Protein AF-A0A6I1NRX0-F1 (afdb_monomer_lite)

Structure (mmCIF, N/CA/C/O backbone):
data_AF-A0A6I1NRX0-F1
#
_entry.id   AF-A0A6I1NRX0-F1
#
loop_
_atom_site.group_PDB
_atom_site.id
_atom_site.type_symbol
_atom_site.label_atom_id
_atom_site.label_alt_id
_atom_site.label_comp_id
_atom_site.label_asym_id
_atom_site.label_entity_id
_atom_site.label_seq_id
_atom_site.pdbx_PDB_ins_code
_atom_site.Cartn_x
_atom_site.Cartn_y
_atom_site.Cartn_z
_atom_site.occupancy
_atom_site.B_iso_or_equiv
_atom_site.auth_seq_id
_atom_site.auth_comp_id
_atom_site.auth_asym_id
_atom_site.auth_atom_id
_atom_site.pdbx_PDB_model_num
ATOM 1 N N . ASP A 1 1 ? 5.855 -23.851 -12.999 1.00 68.19 1 ASP A N 1
ATOM 2 C CA . ASP A 1 1 ? 6.851 -24.077 -11.924 1.00 68.19 1 ASP A CA 1
ATOM 3 C C . ASP A 1 1 ? 7.527 -22.812 -11.389 1.00 68.19 1 ASP A C 1
ATOM 5 O O . ASP A 1 1 ? 8.288 -22.912 -10.435 1.00 68.19 1 ASP A O 1
ATOM 9 N N . GLN A 1 2 ? 7.255 -21.615 -11.928 1.00 79.25 2 GLN A N 1
ATOM 10 C CA . GLN A 1 2 ? 7.824 -20.371 -11.397 1.00 79.25 2 GLN A CA 1
ATOM 11 C C . GLN A 1 2 ? 6.853 -19.733 -10.393 1.00 79.25 2 GLN A C 1
ATOM 13 O O . GLN A 1 2 ? 5.797 -19.249 -10.784 1.00 79.25 2 GLN A O 1
ATOM 18 N N . LEU A 1 3 ? 7.201 -19.799 -9.103 1.00 90.38 3 LEU A N 1
ATOM 19 C CA . LEU A 1 3 ? 6.383 -19.316 -7.976 1.00 90.38 3 LEU A CA 1
ATOM 20 C C . LEU A 1 3 ? 6.727 -17.885 -7.534 1.00 90.38 3 LEU A C 1
ATOM 22 O O . LEU A 1 3 ? 5.995 -17.295 -6.749 1.00 90.38 3 LEU A O 1
ATOM 26 N N . THR A 1 4 ? 7.859 -17.345 -7.988 1.00 94.19 4 THR A N 1
ATOM 27 C CA . THR A 1 4 ? 8.360 -16.031 -7.571 1.00 94.19 4 THR A CA 1
ATOM 28 C C . THR A 1 4 ? 8.270 -15.028 -8.708 1.00 94.19 4 THR A C 1
ATOM 30 O O . THR A 1 4 ? 8.761 -15.308 -9.807 1.00 94.19 4 THR A O 1
ATOM 33 N N . LEU A 1 5 ? 7.759 -13.838 -8.405 1.00 94.62 5 LEU A N 1
ATOM 34 C CA . LEU A 1 5 ? 7.798 -12.674 -9.279 1.00 94.62 5 LEU A CA 1
ATOM 35 C C . LEU A 1 5 ? 8.714 -11.610 -8.662 1.00 94.62 5 LEU A C 1
ATOM 37 O O . LEU A 1 5 ? 8.654 -11.341 -7.464 1.00 94.62 5 LEU A O 1
ATOM 41 N N . ALA A 1 6 ? 9.605 -11.031 -9.468 1.00 95.88 6 ALA A N 1
ATOM 42 C CA . ALA A 1 6 ? 10.466 -9.952 -9.001 1.00 95.88 6 ALA A CA 1
ATOM 43 C C . ALA A 1 6 ? 9.651 -8.662 -8.857 1.00 95.88 6 ALA A C 1
ATOM 45 O O . ALA A 1 6 ? 8.962 -8.268 -9.795 1.00 95.88 6 ALA A O 1
ATOM 46 N N . ASN A 1 7 ? 9.775 -7.983 -7.715 1.00 97.31 7 ASN A N 1
ATOM 47 C CA . ASN A 1 7 ? 9.148 -6.681 -7.512 1.00 97.31 7 ASN A CA 1
ATOM 48 C C . ASN A 1 7 ? 9.923 -5.599 -8.298 1.00 97.31 7 ASN A C 1
ATOM 50 O O . ASN A 1 7 ? 11.066 -5.304 -7.931 1.00 97.31 7 ASN A O 1
ATOM 54 N N . PRO A 1 8 ? 9.334 -4.971 -9.337 1.00 97.00 8 PRO A N 1
ATOM 55 C CA . PRO A 1 8 ? 10.010 -3.937 -10.124 1.00 97.00 8 PRO A CA 1
ATOM 56 C C . PRO A 1 8 ? 10.244 -2.635 -9.342 1.00 97.00 8 PRO A C 1
ATOM 58 O O . PRO A 1 8 ? 10.998 -1.774 -9.796 1.00 97.00 8 PRO A O 1
ATOM 61 N N . PHE A 1 9 ? 9.607 -2.472 -8.181 1.00 98.19 9 PHE A N 1
ATOM 62 C CA . PHE A 1 9 ? 9.674 -1.257 -7.372 1.00 98.19 9 PHE A CA 1
ATOM 63 C C . PHE A 1 9 ? 10.686 -1.339 -6.228 1.00 98.19 9 PHE A C 1
ATOM 65 O O . PHE A 1 9 ? 11.036 -0.296 -5.666 1.00 98.19 9 PHE A O 1
ATOM 72 N N . ALA A 1 10 ? 11.175 -2.543 -5.909 1.00 97.62 10 ALA A N 1
ATOM 73 C CA . ALA A 1 10 ? 12.026 -2.792 -4.753 1.00 97.62 10 ALA A CA 1
ATOM 74 C C . ALA A 1 10 ? 13.224 -1.827 -4.695 1.00 97.62 10 ALA A C 1
ATOM 76 O O . ALA A 1 10 ? 14.001 -1.689 -5.645 1.00 97.62 10 ALA A O 1
ATOM 77 N N . GLY A 1 11 ? 13.385 -1.159 -3.552 1.00 97.44 11 GLY A N 1
ATOM 78 C CA . GLY A 1 11 ? 14.426 -0.158 -3.319 1.00 97.44 11 GLY A CA 1
ATOM 79 C C . GLY A 1 11 ? 13.873 1.266 -3.263 1.00 97.44 11 GLY A C 1
ATOM 80 O O . GLY A 1 11 ? 12.829 1.520 -2.671 1.00 97.44 11 GLY A O 1
ATOM 81 N N . LYS A 1 12 ? 14.601 2.233 -3.836 1.00 97.75 12 LYS A N 1
ATOM 82 C CA . LYS A 1 12 ? 14.295 3.668 -3.660 1.00 97.75 12 LYS A CA 1
ATOM 83 C C . LYS A 1 12 ? 12.909 4.072 -4.171 1.00 97.75 12 LYS A C 1
ATOM 85 O O . LYS A 1 12 ? 12.308 4.977 -3.602 1.00 97.75 12 LYS A O 1
ATOM 90 N N . ALA A 1 13 ? 12.429 3.432 -5.238 1.00 96.62 13 ALA A N 1
ATOM 91 C CA . ALA A 1 13 ? 11.125 3.741 -5.812 1.00 96.62 13 ALA A CA 1
ATOM 92 C C . ALA A 1 13 ? 9.993 3.348 -4.851 1.00 96.62 13 ALA A C 1
ATOM 94 O O . ALA A 1 13 ? 9.170 4.193 -4.512 1.00 96.62 13 ALA A O 1
ATOM 95 N N . GLU A 1 14 ? 9.996 2.108 -4.355 1.00 98.44 14 GLU A N 1
ATOM 96 C CA . GLU A 1 14 ? 9.042 1.639 -3.346 1.00 98.44 14 GLU A CA 1
ATOM 97 C C . GLU A 1 14 ? 9.096 2.486 -2.072 1.00 98.44 14 GLU A C 1
ATOM 99 O O . GLU A 1 14 ? 8.055 2.968 -1.633 1.00 98.44 14 GLU A O 1
ATOM 104 N N . ILE A 1 15 ? 10.293 2.746 -1.528 1.00 98.44 15 ILE A N 1
ATOM 105 C CA . ILE A 1 15 ? 10.457 3.566 -0.314 1.00 98.44 15 ILE A CA 1
ATOM 106 C C . ILE A 1 15 ? 9.790 4.934 -0.493 1.00 98.44 15 ILE A C 1
ATOM 108 O O . ILE A 1 15 ? 8.993 5.340 0.348 1.00 98.44 15 ILE A O 1
ATOM 112 N N . SER A 1 16 ? 10.040 5.610 -1.619 1.00 97.94 16 SER A N 1
ATOM 113 C CA . SER A 1 16 ? 9.442 6.919 -1.891 1.00 97.94 16 SER A CA 1
ATOM 114 C C . SER A 1 16 ? 7.914 6.865 -1.997 1.00 97.94 16 SER A C 1
ATOM 116 O O . SER A 1 16 ? 7.250 7.791 -1.531 1.00 97.94 16 SER A O 1
ATOM 118 N N . MET A 1 17 ? 7.343 5.811 -2.593 1.00 98.06 17 MET A N 1
ATOM 119 C CA . MET A 1 17 ? 5.885 5.638 -2.666 1.00 98.06 17 MET A CA 1
ATOM 120 C C . MET A 1 17 ? 5.281 5.397 -1.278 1.00 98.06 17 MET A C 1
ATOM 122 O O . MET A 1 17 ? 4.265 6.001 -0.931 1.00 98.06 17 MET A O 1
ATOM 126 N N . VAL A 1 18 ? 5.929 4.553 -0.471 1.00 98.50 18 VAL A N 1
ATOM 127 C CA . VAL A 1 18 ? 5.498 4.218 0.890 1.00 98.50 18 VAL A CA 1
ATOM 128 C C . VAL A 1 18 ? 5.534 5.443 1.803 1.00 98.50 18 VAL A C 1
ATOM 130 O O . VAL A 1 18 ? 4.555 5.729 2.496 1.00 98.50 18 VAL A O 1
ATOM 133 N N . GLU A 1 19 ? 6.631 6.198 1.789 1.00 98.50 19 GLU A N 1
ATOM 134 C CA . GLU A 1 19 ? 6.787 7.418 2.587 1.00 98.50 19 GLU A CA 1
ATOM 135 C C . GLU A 1 19 ? 5.764 8.488 2.197 1.00 98.50 19 GLU A C 1
ATOM 137 O O . GLU A 1 19 ? 5.138 9.084 3.077 1.00 98.50 19 GLU A O 1
ATOM 142 N N . HIS A 1 20 ? 5.541 8.690 0.894 1.00 97.88 20 HIS A N 1
ATOM 143 C CA . HIS A 1 20 ? 4.549 9.642 0.394 1.00 97.88 20 HIS A CA 1
ATOM 144 C C . HIS A 1 20 ? 3.132 9.282 0.853 1.00 97.88 20 HIS A C 1
ATOM 146 O O . HIS A 1 20 ? 2.422 10.123 1.401 1.00 97.88 20 HIS A O 1
ATOM 152 N N . MET A 1 21 ? 2.725 8.020 0.690 1.00 98.31 21 MET A N 1
ATOM 153 C CA . MET A 1 21 ? 1.395 7.563 1.104 1.00 98.31 21 MET A CA 1
ATOM 154 C C . MET A 1 21 ? 1.173 7.705 2.610 1.00 98.31 21 MET A C 1
ATOM 156 O O . MET A 1 21 ? 0.125 8.194 3.032 1.00 98.31 21 MET A O 1
ATOM 160 N N . ASN A 1 22 ? 2.157 7.317 3.423 1.00 98.38 22 ASN A N 1
ATOM 161 C CA . ASN A 1 22 ? 2.043 7.416 4.876 1.00 98.38 22 ASN A CA 1
ATOM 162 C C . ASN A 1 22 ? 2.042 8.868 5.380 1.00 98.38 22 ASN A C 1
ATOM 164 O O . ASN A 1 22 ? 1.405 9.145 6.395 1.00 98.38 22 ASN A O 1
ATOM 168 N N . SER A 1 23 ? 2.731 9.782 4.690 1.00 98.19 23 SER A N 1
ATOM 169 C CA . SER A 1 23 ? 2.820 11.192 5.099 1.00 98.19 23 SER A CA 1
ATOM 170 C C . SER A 1 23 ? 1.599 12.003 4.671 1.00 98.19 23 SER A C 1
ATOM 172 O O . SER A 1 23 ? 1.044 12.753 5.473 1.00 98.19 23 SER A O 1
ATOM 174 N N . ASP A 1 24 ? 1.150 11.820 3.428 1.00 98.06 24 ASP A N 1
ATOM 175 C CA . ASP A 1 24 ? 0.188 12.732 2.799 1.00 98.06 24 ASP A CA 1
ATOM 176 C C . ASP A 1 24 ? -1.224 12.131 2.688 1.00 98.06 24 ASP A C 1
ATOM 178 O O . ASP A 1 24 ? -2.212 12.865 2.617 1.00 98.06 24 ASP A O 1
ATOM 182 N N . HIS A 1 25 ? -1.350 10.797 2.717 1.00 98.00 25 HIS A N 1
ATOM 183 C CA . HIS A 1 25 ? -2.577 10.082 2.331 1.00 98.00 25 HIS A CA 1
ATOM 184 C C . HIS A 1 25 ? -3.114 9.128 3.405 1.00 98.00 25 HIS A C 1
ATOM 186 O O . HIS A 1 25 ? -3.778 8.138 3.095 1.00 98.00 25 HIS A O 1
ATOM 192 N N . ALA A 1 26 ? -2.919 9.447 4.688 1.00 97.12 26 ALA A N 1
ATOM 193 C CA . A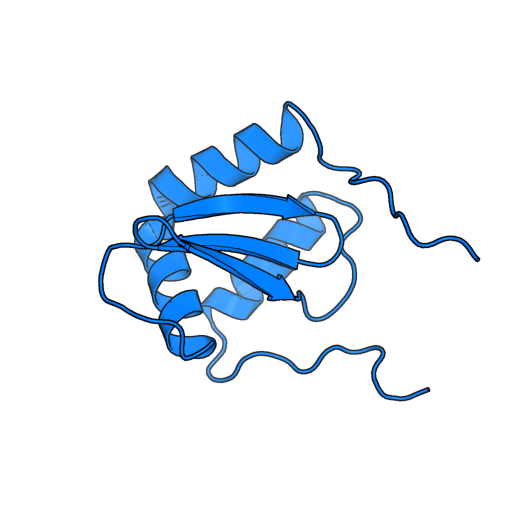LA A 1 26 ? -3.427 8.636 5.805 1.00 97.12 26 ALA A CA 1
ATOM 194 C C . ALA A 1 26 ? -4.947 8.363 5.730 1.00 97.12 26 ALA A C 1
AT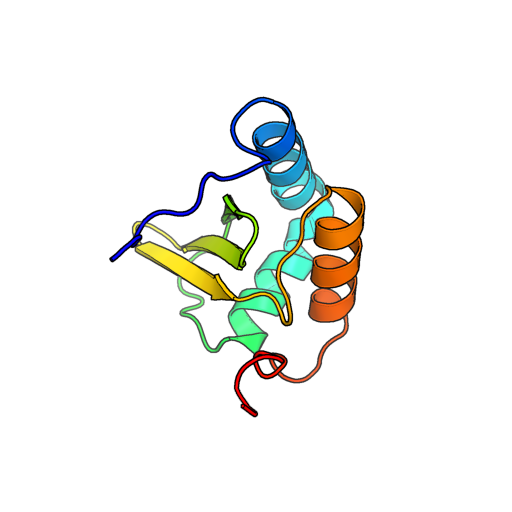OM 196 O O . ALA A 1 26 ? -5.409 7.289 6.110 1.00 97.12 26 ALA A O 1
ATOM 197 N N . LYS A 1 27 ? -5.733 9.309 5.191 1.00 98.06 27 LYS A N 1
ATOM 198 C CA . LYS A 1 27 ? -7.179 9.124 4.969 1.00 98.06 27 LYS A CA 1
ATOM 199 C C . LYS A 1 27 ? -7.483 8.058 3.916 1.00 98.06 27 LYS A C 1
ATOM 201 O O . LYS A 1 27 ? -8.409 7.282 4.112 1.00 98.06 27 LYS A O 1
ATOM 206 N N . ALA A 1 28 ? -6.707 8.008 2.834 1.00 98.44 28 ALA A N 1
ATOM 207 C CA . ALA A 1 28 ? -6.861 6.981 1.809 1.00 98.44 28 ALA A CA 1
ATOM 208 C C . ALA A 1 28 ? -6.502 5.600 2.375 1.00 98.44 28 ALA A C 1
ATOM 210 O O . ALA A 1 28 ? -7.251 4.650 2.196 1.00 98.44 28 ALA A O 1
ATOM 211 N N . ILE A 1 29 ? -5.421 5.509 3.160 1.00 98.50 29 ILE A N 1
ATOM 212 C CA . ILE A 1 29 ? -5.038 4.263 3.840 1.00 98.50 29 ILE A CA 1
ATOM 213 C C . ILE A 1 29 ? -6.1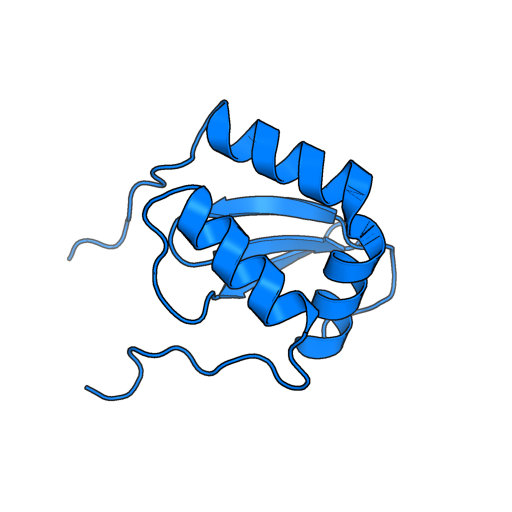49 3.780 4.783 1.00 98.50 29 ILE A C 1
ATOM 215 O O . ILE A 1 29 ? -6.504 2.604 4.755 1.00 98.50 29 ILE A O 1
ATOM 219 N N . ALA A 1 30 ? -6.732 4.676 5.586 1.00 98.19 30 ALA A N 1
ATOM 220 C CA . ALA A 1 30 ? -7.870 4.334 6.436 1.00 98.19 30 ALA A CA 1
ATOM 221 C C . ALA A 1 30 ? -9.063 3.835 5.606 1.00 98.19 30 ALA A C 1
ATOM 223 O O . ALA A 1 30 ? -9.646 2.812 5.958 1.00 98.19 30 ALA A O 1
ATOM 224 N N . HIS A 1 31 ? -9.367 4.498 4.483 1.00 98.38 31 HIS A N 1
ATOM 225 C CA . HIS A 1 31 ? -10.411 4.072 3.545 1.00 98.38 31 HIS A CA 1
ATOM 226 C C . HIS A 1 31 ? -10.171 2.652 3.020 1.00 98.38 31 HIS A C 1
ATOM 228 O O . HIS A 1 31 ? -11.085 1.835 3.040 1.00 98.38 31 HIS A O 1
ATOM 234 N N . TYR A 1 32 ? -8.935 2.299 2.650 1.00 98.38 32 TYR A N 1
ATOM 235 C CA . TYR A 1 32 ? -8.600 0.944 2.190 1.00 98.38 32 TYR A CA 1
ATOM 236 C C . TYR A 1 32 ? -8.880 -0.121 3.252 1.00 98.38 32 TYR A C 1
ATOM 238 O O . TYR A 1 32 ? -9.371 -1.199 2.920 1.00 98.38 32 TYR A O 1
ATOM 246 N N . VAL A 1 33 ? -8.605 0.174 4.528 1.00 98.31 33 VAL A N 1
ATOM 247 C CA . VAL A 1 33 ? -8.924 -0.721 5.654 1.00 98.31 33 VAL A CA 1
ATOM 248 C C . VAL A 1 33 ? -10.433 -0.926 5.769 1.00 98.31 33 VAL A C 1
ATOM 250 O O . VAL A 1 33 ? -10.880 -2.051 5.985 1.00 98.31 33 VAL A O 1
ATOM 253 N N . GLU A 1 34 ? -11.235 0.132 5.602 1.00 97.94 34 GLU A N 1
ATOM 254 C CA . GLU A 1 34 ? -12.698 0.012 5.624 1.00 97.94 34 GLU A CA 1
ATOM 255 C C . GLU A 1 34 ? -13.210 -0.816 4.445 1.00 97.94 34 GLU A C 1
ATOM 257 O O . GLU A 1 34 ? -13.985 -1.751 4.642 1.00 97.94 34 GLU A O 1
ATOM 262 N N . LEU A 1 35 ? -12.723 -0.502 3.245 1.00 97.31 35 LEU A N 1
ATOM 263 C CA . LEU A 1 35 ? -13.117 -1.113 1.980 1.00 97.31 35 LEU A CA 1
ATOM 264 C C . LEU A 1 35 ? -12.826 -2.620 1.933 1.00 97.31 35 LEU A C 1
ATOM 266 O O . LEU A 1 35 ? -13.585 -3.386 1.345 1.00 97.31 35 LEU A O 1
ATOM 270 N N . SER A 1 36 ? -11.727 -3.041 2.562 1.00 96.56 36 SER A N 1
ATOM 271 C CA . SER A 1 36 ? -11.280 -4.439 2.628 1.00 96.56 36 SER A CA 1
ATOM 272 C C . SER A 1 36 ? -11.803 -5.202 3.851 1.00 96.56 36 SER A C 1
ATOM 274 O O . SER A 1 36 ? -11.520 -6.390 4.000 1.00 96.56 36 SER A O 1
ATOM 276 N N . GLY A 1 37 ? -12.568 -4.549 4.735 1.00 97.12 37 GLY A N 1
ATOM 277 C CA . GLY A 1 37 ? -13.093 -5.171 5.955 1.00 97.12 37 GLY A CA 1
ATOM 278 C C . GLY A 1 37 ? -12.012 -5.560 6.970 1.00 97.12 37 GLY A C 1
ATOM 279 O O . GLY A 1 37 ? -12.228 -6.458 7.786 1.00 97.12 37 GLY A O 1
ATOM 280 N N . LEU A 1 38 ? -10.844 -4.914 6.919 1.00 97.56 38 LEU A N 1
ATOM 281 C CA . LEU A 1 38 ? -9.728 -5.193 7.818 1.00 97.56 38 LEU A CA 1
ATOM 282 C C . LEU A 1 38 ? -9.957 -4.616 9.230 1.00 97.56 38 LEU A C 1
ATOM 284 O O . LEU A 1 38 ? -10.747 -3.682 9.413 1.00 97.56 38 LEU A O 1
ATOM 288 N N . PRO A 1 39 ? -9.260 -5.145 10.259 1.00 97.25 39 PRO A N 1
ATOM 289 C CA . PRO A 1 39 ? -9.374 -4.634 11.621 1.00 97.25 39 PRO A CA 1
ATOM 290 C C . PRO A 1 39 ? -8.968 -3.161 11.720 1.00 97.25 39 PRO A C 1
ATOM 292 O O . PRO A 1 39 ? -7.925 -2.760 11.220 1.00 97.25 39 PRO A O 1
ATOM 295 N N . LYS A 1 40 ? -9.754 -2.365 12.448 1.00 96.38 40 LYS A N 1
ATOM 296 C CA . LYS A 1 40 ? -9.487 -0.935 12.702 1.00 96.38 40 LYS A CA 1
ATOM 297 C C . LYS A 1 40 ? -8.974 -0.686 14.123 1.00 96.38 40 LYS A C 1
ATOM 299 O O . LYS A 1 40 ? -9.307 0.317 14.744 1.00 96.38 40 LYS A O 1
ATOM 304 N N . THR A 1 41 ? -8.231 -1.646 14.675 1.00 94.44 41 THR A N 1
ATOM 305 C CA . THR A 1 41 ? -7.746 -1.592 16.064 1.00 94.44 41 THR A CA 1
ATOM 306 C C . THR A 1 41 ? -6.657 -0.543 16.268 1.00 94.44 41 THR A C 1
ATOM 308 O O . THR A 1 41 ? -6.526 -0.026 17.368 1.00 94.44 41 THR A O 1
ATOM 311 N N . GLU A 1 42 ? -5.891 -0.235 15.220 1.00 96.75 42 GLU A N 1
ATOM 312 C CA . GLU A 1 42 ? -4.804 0.750 15.201 1.00 96.75 42 GLU A CA 1
ATOM 313 C C . GLU A 1 42 ? -4.794 1.479 13.844 1.00 96.75 42 GLU A C 1
ATOM 315 O O . GLU A 1 42 ? -5.302 0.928 12.861 1.00 96.75 42 GLU A O 1
ATOM 320 N N . PRO A 1 43 ? -4.197 2.681 13.734 1.00 97.25 43 PRO A N 1
ATOM 321 C CA . PRO A 1 43 ? -3.979 3.324 12.443 1.00 97.25 43 PRO A CA 1
ATOM 322 C C . PRO A 1 43 ? -3.109 2.453 11.531 1.00 97.25 43 PRO A C 1
ATOM 324 O O . PRO A 1 43 ? -2.007 2.042 11.908 1.00 97.25 43 PRO A O 1
ATOM 327 N N . ALA A 1 44 ? -3.599 2.182 10.322 1.00 98.31 44 ALA A N 1
ATOM 328 C CA . ALA A 1 44 ? -2.847 1.421 9.340 1.00 98.31 44 ALA A CA 1
ATOM 329 C C . ALA A 1 44 ? -1.730 2.263 8.712 1.00 98.31 44 ALA A C 1
ATOM 331 O O . ALA A 1 44 ? -1.865 3.472 8.525 1.00 98.31 44 ALA A O 1
ATOM 332 N N . GLN A 1 45 ? -0.637 1.597 8.354 1.00 98.56 45 GLN A N 1
ATOM 333 C CA . GLN A 1 45 ? 0.453 2.175 7.577 1.00 98.56 45 GLN A CA 1
ATOM 334 C C . GLN A 1 45 ? 0.742 1.299 6.373 1.00 98.56 45 GLN A C 1
ATOM 336 O O . GLN A 1 45 ? 0.750 0.073 6.478 1.00 98.56 45 GLN A O 1
ATOM 341 N N . LEU A 1 46 ? 1.032 1.923 5.243 1.00 98.56 46 LEU A N 1
ATOM 342 C CA . LEU A 1 46 ? 1.572 1.212 4.100 1.00 98.56 46 LEU A CA 1
ATOM 343 C C . LEU A 1 46 ? 2.989 0.730 4.450 1.00 98.56 46 LEU A C 1
ATOM 345 O O . LEU A 1 46 ? 3.816 1.515 4.912 1.00 98.56 46 LEU A O 1
ATOM 349 N N . ALA A 1 47 ? 3.251 -0.559 4.273 1.00 98.50 47 ALA A N 1
ATOM 350 C CA . ALA A 1 47 ? 4.522 -1.200 4.605 1.00 98.50 47 ALA A CA 1
ATOM 351 C C . ALA A 1 47 ? 5.358 -1.541 3.364 1.00 98.50 47 ALA A C 1
ATOM 353 O O . ALA A 1 47 ? 6.579 -1.620 3.463 1.00 98.50 47 ALA A O 1
ATOM 354 N N . GLY A 1 48 ? 4.712 -1.733 2.214 1.00 98.50 48 GLY A N 1
ATOM 355 C CA . GLY A 1 48 ? 5.369 -2.079 0.957 1.00 98.50 48 GLY A CA 1
ATOM 356 C C . GLY A 1 48 ? 4.383 -2.136 -0.202 1.00 98.50 48 GLY A C 1
ATOM 357 O O . GLY A 1 48 ? 3.167 -2.215 0.010 1.00 98.50 48 GLY A O 1
ATOM 358 N N . ILE A 1 49 ? 4.918 -2.092 -1.417 1.00 98.50 49 ILE A N 1
ATOM 359 C CA . ILE A 1 49 ? 4.178 -2.194 -2.676 1.00 98.50 49 ILE A CA 1
ATOM 360 C C . ILE A 1 49 ? 4.953 -3.120 -3.608 1.00 98.50 49 ILE A C 1
ATOM 362 O O . ILE A 1 49 ? 6.143 -2.919 -3.858 1.00 98.50 49 ILE A O 1
ATOM 366 N N . ASP A 1 50 ? 4.248 -4.088 -4.179 1.00 98.06 50 ASP A N 1
ATOM 367 C CA . ASP A 1 50 ? 4.736 -4.926 -5.266 1.00 98.06 50 ASP A CA 1
ATOM 368 C C . ASP A 1 50 ? 3.902 -4.695 -6.537 1.00 98.06 50 ASP A C 1
ATOM 370 O O . ASP A 1 50 ? 3.040 -3.816 -6.594 1.00 98.06 50 ASP A O 1
ATOM 374 N N . SER A 1 51 ? 4.209 -5.423 -7.610 1.00 97.12 51 SER A N 1
ATOM 375 C CA . SER A 1 51 ? 3.476 -5.288 -8.872 1.00 97.12 51 SER A CA 1
ATOM 376 C C . SER A 1 51 ? 2.025 -5.749 -8.788 1.00 97.12 51 SER A C 1
ATOM 378 O O . SER A 1 51 ? 1.244 -5.394 -9.659 1.00 97.12 51 SER A O 1
ATOM 380 N N . GLU A 1 52 ? 1.646 -6.551 -7.801 1.00 97.19 52 GLU A N 1
ATOM 381 C CA . GLU A 1 52 ? 0.334 -7.196 -7.718 1.00 97.19 52 GLU A CA 1
ATOM 382 C C . GLU A 1 52 ? -0.552 -6.593 -6.622 1.00 97.19 52 GLU A C 1
ATOM 384 O O . GLU A 1 52 ? -1.772 -6.765 -6.659 1.00 97.19 52 GLU A O 1
ATOM 389 N N . GLY A 1 53 ? 0.026 -5.856 -5.674 1.00 97.75 53 GLY A N 1
ATOM 390 C CA . GLY A 1 53 ? -0.720 -5.228 -4.598 1.00 97.75 53 GLY A CA 1
ATOM 391 C C . GLY A 1 53 ? 0.129 -4.437 -3.610 1.00 97.75 53 GLY A C 1
ATOM 392 O O . GLY A 1 53 ? 1.248 -3.990 -3.880 1.00 97.75 53 GLY A O 1
ATOM 393 N N . MET A 1 54 ? -0.441 -4.259 -2.421 1.00 98.38 54 MET A N 1
ATOM 394 C CA . MET A 1 54 ? 0.172 -3.510 -1.332 1.00 98.38 54 MET A CA 1
ATOM 395 C C . MET A 1 54 ? 0.053 -4.220 0.012 1.00 98.38 54 MET A C 1
ATOM 397 O O . MET A 1 54 ? -0.909 -4.940 0.279 1.00 98.38 54 MET A O 1
ATOM 401 N N . HIS A 1 55 ? 1.009 -3.946 0.896 1.00 98.69 55 HIS A N 1
ATOM 402 C CA . HIS A 1 55 ? 1.010 -4.433 2.270 1.00 98.69 55 HIS A CA 1
ATOM 403 C C . HIS A 1 55 ? 0.601 -3.318 3.234 1.00 98.69 55 HIS A C 1
ATOM 405 O O . HIS A 1 55 ? 1.293 -2.306 3.338 1.00 98.69 55 HIS A O 1
ATOM 411 N N . LEU A 1 56 ? -0.474 -3.516 3.994 1.00 98.56 56 LEU A N 1
ATOM 412 C CA . LEU A 1 56 ? -0.853 -2.659 5.115 1.00 98.56 56 LEU A CA 1
ATOM 413 C C . LEU A 1 56 ? -0.437 -3.299 6.437 1.00 98.56 56 LEU A C 1
ATOM 415 O O . LEU A 1 56 ? -0.721 -4.466 6.701 1.00 98.56 56 LEU A O 1
ATOM 419 N N . ARG A 1 57 ? 0.199 -2.515 7.303 1.00 98.62 57 ARG A N 1
ATOM 420 C CA . ARG A 1 57 ? 0.492 -2.880 8.686 1.00 98.62 57 ARG A CA 1
ATOM 421 C C . ARG A 1 57 ? -0.548 -2.273 9.613 1.00 98.62 57 ARG A C 1
ATOM 423 O O . ARG A 1 57 ? -0.738 -1.060 9.590 1.00 98.62 57 ARG A O 1
ATOM 430 N N . ILE A 1 58 ? -1.151 -3.094 10.470 1.00 98.44 58 ILE A N 1
ATOM 431 C CA . ILE A 1 58 ? -2.086 -2.664 11.520 1.00 98.44 58 ILE A CA 1
ATOM 432 C C . ILE A 1 58 ? -1.611 -3.273 12.837 1.00 98.44 58 ILE A C 1
ATOM 434 O O . ILE A 1 58 ? -1.632 -4.492 13.020 1.00 98.44 58 ILE A O 1
ATOM 438 N N . GLY A 1 59 ? -1.096 -2.436 13.740 1.00 96.88 59 GLY A N 1
ATOM 439 C CA . GLY A 1 59 ? -0.378 -2.919 14.920 1.00 96.88 59 GLY A CA 1
ATOM 440 C C . GLY A 1 59 ? 0.824 -3.787 14.521 1.00 96.88 59 GLY A C 1
ATOM 441 O O . GLY A 1 59 ? 1.747 -3.313 13.855 1.00 96.88 59 GLY A O 1
ATOM 442 N N . GLN A 1 60 ? 0.816 -5.059 14.922 1.00 96.88 60 GLN A N 1
ATOM 443 C CA . GLN A 1 60 ? 1.870 -6.032 14.596 1.00 96.88 60 GLN A CA 1
ATOM 444 C C . GLN A 1 60 ? 1.530 -6.948 13.409 1.00 96.88 60 GLN A C 1
ATOM 446 O O . GLN A 1 60 ? 2.360 -7.766 13.021 1.00 96.88 60 GLN A O 1
ATOM 451 N N . ALA A 1 61 ? 0.332 -6.827 12.835 1.00 97.81 61 ALA A N 1
ATOM 452 C CA . ALA A 1 61 ? -0.109 -7.657 11.721 1.00 97.81 61 ALA A CA 1
ATOM 453 C C . ALA A 1 61 ? 0.162 -6.978 10.371 1.00 97.81 61 ALA A C 1
ATOM 455 O O . ALA A 1 61 ? 0.090 -5.751 10.261 1.00 97.81 61 ALA A O 1
ATOM 456 N N . LEU A 1 62 ? 0.449 -7.790 9.351 1.00 98.38 62 LEU A N 1
ATOM 457 C CA . LEU A 1 62 ? 0.563 -7.379 7.952 1.00 98.38 62 LEU A CA 1
ATOM 458 C C . LEU A 1 62 ? -0.562 -8.015 7.137 1.00 98.38 62 LEU A C 1
ATOM 460 O O . LEU A 1 62 ? -0.839 -9.205 7.276 1.00 98.38 62 LEU A O 1
ATOM 464 N N . TYR A 1 63 ? -1.170 -7.215 6.270 1.00 98.50 63 TYR A N 1
ATOM 465 C CA . TYR A 1 63 ? -2.256 -7.602 5.379 1.00 98.50 63 TYR A CA 1
ATOM 466 C C . TYR A 1 63 ? -1.869 -7.239 3.956 1.00 98.50 63 TYR A C 1
ATOM 468 O O . TYR A 1 63 ? -1.508 -6.094 3.696 1.00 98.50 63 TYR A O 1
ATOM 476 N N . TRP A 1 64 ? -1.946 -8.202 3.047 1.00 98.38 64 TRP A N 1
ATOM 477 C CA . TRP A 1 64 ? -1.736 -7.950 1.628 1.00 98.38 64 TRP A CA 1
ATOM 478 C C . TRP A 1 64 ? -3.080 -7.751 0.934 1.00 98.38 64 TRP A C 1
ATOM 480 O O . TRP A 1 64 ? -4.015 -8.525 1.155 1.00 98.38 64 TRP A O 1
ATOM 490 N N . LEU A 1 65 ? -3.174 -6.702 0.124 1.00 97.69 65 LEU A N 1
ATOM 491 C CA . LEU A 1 65 ? -4.373 -6.325 -0.610 1.00 97.69 65 LEU A CA 1
ATOM 492 C C . LEU A 1 65 ? -4.039 -6.237 -2.106 1.00 97.69 65 LEU A C 1
ATOM 494 O O . LEU A 1 65 ? -3.133 -5.478 -2.461 1.00 97.69 65 LEU A O 1
ATOM 498 N N . PRO A 1 66 ? -4.749 -6.981 -2.974 1.00 96.88 66 PRO A N 1
ATOM 499 C CA . PRO A 1 66 ? -4.458 -7.007 -4.400 1.00 96.88 66 PRO A CA 1
ATOM 500 C C . PRO A 1 66 ? -4.951 -5.737 -5.096 1.00 96.88 66 PRO A C 1
ATOM 502 O O . PRO A 1 66 ? -6.053 -5.253 -4.814 1.00 96.88 66 PRO A O 1
ATOM 505 N N . PHE A 1 67 ? -4.174 -5.261 -6.065 1.00 95.88 67 PHE A N 1
ATOM 506 C CA . PHE A 1 67 ? -4.649 -4.323 -7.083 1.00 95.88 67 PHE A CA 1
ATOM 507 C C . PHE A 1 67 ? -5.612 -5.020 -8.045 1.00 95.88 67 PHE A C 1
ATOM 509 O O . PHE A 1 67 ? -5.652 -6.250 -8.129 1.00 95.88 67 PHE A O 1
ATOM 516 N N . GLN A 1 68 ? -6.394 -4.251 -8.804 1.00 92.69 68 GLN A N 1
ATOM 517 C CA . GLN A 1 68 ? -7.309 -4.838 -9.790 1.00 92.69 68 GLN A CA 1
ATOM 518 C C . GLN A 1 68 ? -6.546 -5.582 -10.902 1.00 92.69 68 GLN A C 1
ATOM 520 O O . GLN A 1 68 ? -7.019 -6.606 -11.403 1.00 92.69 68 GLN A O 1
ATOM 525 N N . ALA A 1 69 ? -5.375 -5.068 -11.284 1.00 93.62 69 ALA A N 1
ATOM 526 C CA . ALA A 1 69 ? -4.479 -5.641 -12.280 1.00 93.62 69 ALA A CA 1
ATOM 527 C C . ALA A 1 69 ? -3.008 -5.355 -11.921 1.00 93.62 69 ALA A C 1
ATOM 529 O O . ALA A 1 69 ? -2.734 -4.391 -11.200 1.00 93.62 69 ALA A O 1
ATOM 530 N N . PRO A 1 70 ? -2.049 -6.150 -12.438 1.00 96.00 70 PRO A N 1
ATOM 531 C CA . PRO A 1 70 ? -0.637 -5.900 -12.193 1.00 96.00 70 PRO A CA 1
ATOM 532 C C . PRO A 1 70 ? -0.184 -4.509 -12.656 1.00 96.00 70 PRO A C 1
ATOM 534 O O . PRO A 1 70 ? -0.421 -4.095 -13.792 1.00 96.00 70 PRO A O 1
ATOM 537 N N . CYS A 1 71 ? 0.523 -3.809 -11.777 1.00 97.00 71 CYS A N 1
ATOM 538 C CA . CYS A 1 71 ? 1.198 -2.551 -12.045 1.00 97.00 71 CYS A CA 1
ATOM 539 C C . CYS A 1 71 ? 2.673 -2.804 -12.375 1.00 97.00 71 CYS A C 1
ATOM 541 O O . CYS A 1 71 ? 3.389 -3.503 -11.661 1.00 97.00 71 CYS A O 1
ATOM 543 N N . HIS A 1 72 ? 3.168 -2.171 -13.435 1.00 95.69 72 HIS A N 1
ATOM 544 C CA . HIS A 1 72 ? 4.559 -2.273 -13.887 1.00 95.69 72 HIS A CA 1
ATOM 545 C C . HIS A 1 72 ? 5.331 -0.957 -13.744 1.00 95.69 72 HIS A C 1
ATOM 547 O O . HIS A 1 72 ? 6.545 -0.920 -13.940 1.00 95.69 72 HIS A O 1
ATOM 553 N N . THR A 1 73 ? 4.644 0.136 -13.403 1.00 96.75 73 THR A N 1
ATOM 554 C CA . THR A 1 73 ? 5.238 1.468 -13.244 1.00 96.75 73 THR A CA 1
ATOM 555 C C . THR A 1 73 ? 4.674 2.182 -12.010 1.00 96.75 73 THR A C 1
ATOM 557 O O . THR A 1 73 ? 3.519 1.949 -11.653 1.00 96.75 73 THR A O 1
ATOM 560 N N . PRO A 1 74 ? 5.427 3.112 -11.387 1.00 96.06 74 PRO A N 1
ATOM 561 C CA . PRO A 1 74 ? 4.910 3.925 -10.280 1.00 96.06 74 PRO A CA 1
ATOM 562 C C . PRO A 1 74 ? 3.668 4.754 -10.641 1.00 96.06 74 PRO A C 1
ATOM 564 O O . PRO A 1 74 ? 2.843 5.044 -9.780 1.00 96.06 74 PRO A O 1
ATOM 567 N N . ILE A 1 75 ? 3.519 5.130 -11.917 1.00 96.62 75 ILE A N 1
ATOM 568 C CA . ILE A 1 75 ? 2.332 5.847 -12.404 1.00 96.62 75 ILE A CA 1
ATOM 569 C C . ILE A 1 75 ? 1.098 4.946 -12.315 1.00 96.62 75 ILE A C 1
ATOM 571 O O . ILE A 1 75 ? 0.090 5.383 -11.772 1.00 96.62 75 ILE A O 1
ATOM 575 N N . GLN A 1 76 ? 1.199 3.688 -12.753 1.00 97.38 76 GLN A N 1
ATOM 576 C CA . GLN A 1 76 ? 0.099 2.722 -12.648 1.00 97.38 76 GLN A CA 1
ATOM 577 C C . GLN A 1 76 ? -0.271 2.439 -11.190 1.00 97.38 76 GLN A C 1
ATOM 579 O O . GLN A 1 76 ? -1.449 2.452 -10.854 1.00 97.38 76 GLN A O 1
ATOM 584 N N . VAL A 1 77 ? 0.725 2.284 -10.307 1.00 97.50 77 VAL A N 1
ATOM 585 C CA . VAL A 1 77 ? 0.482 2.151 -8.858 1.00 97.50 77 VAL A CA 1
ATOM 586 C C . VAL A 1 77 ? -0.316 3.346 -8.339 1.00 97.50 77 VAL A C 1
ATOM 588 O O . VAL A 1 77 ? -1.305 3.183 -7.631 1.00 97.50 77 VAL A O 1
ATOM 591 N N . ARG A 1 78 ? 0.083 4.568 -8.705 1.00 97.06 78 ARG A N 1
ATOM 592 C CA . ARG A 1 78 ? -0.637 5.779 -8.300 1.00 97.06 78 ARG A CA 1
ATOM 593 C C . ARG A 1 78 ? -2.071 5.790 -8.826 1.00 97.06 78 ARG A C 1
ATOM 595 O O . ARG A 1 78 ? -2.970 6.176 -8.086 1.00 97.06 78 ARG A O 1
ATOM 602 N N . GLU A 1 79 ? -2.280 5.441 -10.090 1.00 96.75 79 GLU A N 1
ATOM 603 C CA . GLU A 1 79 ? -3.611 5.392 -10.703 1.00 96.75 79 GLU A CA 1
ATOM 604 C C . GLU A 1 79 ? -4.526 4.395 -9.983 1.00 96.75 79 GLU A C 1
ATOM 606 O O . GLU A 1 79 ? -5.659 4.754 -9.657 1.00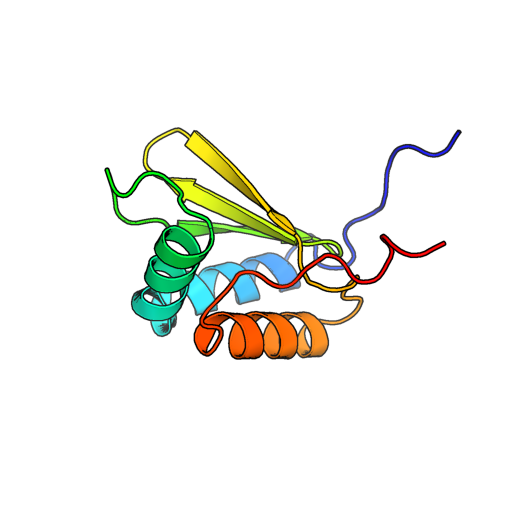 96.75 79 GLU A O 1
ATOM 611 N N . ASP A 1 80 ? -4.021 3.204 -9.652 1.00 96.44 80 ASP A N 1
ATOM 612 C CA . ASP A 1 80 ? -4.784 2.179 -8.932 1.00 96.44 80 ASP A CA 1
ATOM 613 C C . ASP A 1 80 ? -5.112 2.623 -7.497 1.00 96.44 80 ASP A C 1
ATOM 615 O O . ASP A 1 80 ? -6.270 2.591 -7.084 1.00 96.44 80 ASP A O 1
ATOM 619 N N . LEU A 1 81 ? -4.139 3.180 -6.764 1.00 97.25 81 LEU A N 1
ATOM 620 C CA . LEU A 1 81 ? -4.369 3.733 -5.421 1.00 97.25 81 LEU A CA 1
ATOM 621 C C . LEU A 1 81 ? -5.392 4.881 -5.430 1.00 97.25 81 LEU A C 1
ATOM 623 O O . LEU A 1 81 ? -6.260 4.946 -4.562 1.00 97.25 81 LEU A O 1
ATOM 627 N N . VAL A 1 82 ? -5.334 5.779 -6.417 1.00 97.50 82 VAL A N 1
ATOM 628 C CA . VAL A 1 82 ? -6.337 6.846 -6.566 1.00 97.50 82 VAL A CA 1
ATOM 629 C C . VAL A 1 82 ? -7.715 6.256 -6.861 1.00 97.50 82 VAL A C 1
ATOM 631 O O . VAL A 1 82 ? -8.700 6.718 -6.288 1.00 97.50 82 VAL A O 1
ATOM 634 N N . SER A 1 83 ? -7.803 5.229 -7.709 1.00 96.56 83 SER A N 1
ATOM 635 C CA . SER A 1 83 ?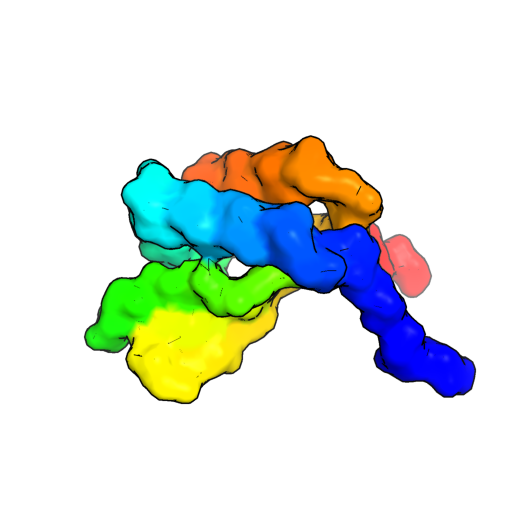 -9.066 4.532 -7.972 1.00 96.56 83 SER A CA 1
ATOM 636 C C . SER A 1 83 ? -9.652 3.934 -6.688 1.00 96.56 83 SER A C 1
ATOM 638 O O . SER A 1 83 ? -10.805 4.208 -6.352 1.00 96.56 83 SER A O 1
ATOM 640 N N . LEU A 1 84 ? -8.834 3.221 -5.906 1.00 96.94 84 LEU A N 1
ATOM 641 C CA . LEU A 1 84 ? -9.224 2.635 -4.620 1.00 96.94 84 LEU A CA 1
ATOM 642 C C . LEU A 1 84 ? -9.672 3.692 -3.604 1.00 96.94 84 LEU A C 1
ATOM 644 O O . LEU A 1 84 ? -10.611 3.456 -2.848 1.00 96.94 84 LEU A O 1
ATOM 648 N N . ALA A 1 85 ? -9.049 4.874 -3.597 1.00 97.06 85 ALA A N 1
ATOM 649 C CA . ALA A 1 85 ? -9.414 5.965 -2.690 1.00 97.06 85 ALA A CA 1
ATOM 650 C C . ALA A 1 85 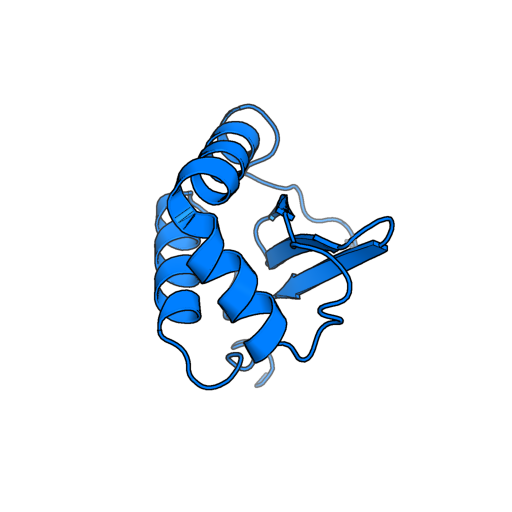? -10.823 6.524 -2.954 1.00 97.06 85 ALA A C 1
ATOM 652 O O . ALA A 1 85 ? -11.412 7.142 -2.068 1.00 97.06 85 ALA A O 1
ATOM 653 N N . HIS A 1 86 ? -11.366 6.300 -4.153 1.00 97.25 86 HIS A N 1
ATOM 654 C CA . HIS A 1 86 ? -12.719 6.699 -4.540 1.00 97.25 86 HIS A CA 1
ATOM 655 C C . HIS A 1 86 ? -13.703 5.524 -4.628 1.00 97.25 86 HIS A C 1
ATOM 657 O O . HIS A 1 86 ? -14.884 5.743 -4.894 1.00 97.25 86 HIS A O 1
ATOM 663 N N . ALA A 1 87 ? -13.243 4.291 -4.417 1.00 96.94 87 ALA A N 1
ATOM 664 C CA . ALA A 1 87 ? -14.062 3.100 -4.569 1.00 96.94 87 ALA A CA 1
ATOM 665 C C . ALA A 1 87 ? -15.007 2.889 -3.374 1.00 96.94 87 ALA A C 1
ATOM 667 O O . ALA A 1 87 ? -14.634 3.094 -2.220 1.00 96.94 87 ALA A O 1
ATOM 668 N N . GLU A 1 88 ? -16.225 2.424 -3.658 1.00 97.12 88 GLU A N 1
ATOM 669 C CA . GLU A 1 88 ? -17.209 2.014 -2.641 1.00 97.12 88 GLU A CA 1
ATOM 670 C C . GLU A 1 88 ? -17.104 0.523 -2.290 1.00 97.12 88 GLU A C 1
ATOM 672 O O . GLU A 1 88 ? -17.509 0.099 -1.209 1.00 97.12 88 GLU A O 1
ATOM 677 N N . VAL A 1 89 ? -16.543 -0.277 -3.203 1.00 95.44 89 VAL A N 1
ATOM 678 C CA . VAL A 1 89 ? -16.257 -1.705 -3.019 1.00 95.44 89 VAL A CA 1
ATOM 679 C C . VAL A 1 89 ? -14.850 -2.029 -3.508 1.00 95.44 89 VAL A C 1
ATOM 681 O O . VAL A 1 89 ? -14.377 -1.421 -4.469 1.00 95.44 89 VAL A O 1
ATOM 684 N N . TRP A 1 90 ? -14.181 -2.996 -2.874 1.00 95.25 90 TRP A N 1
ATOM 685 C CA . TRP A 1 90 ? -12.882 -3.460 -3.365 1.00 95.25 90 TRP A CA 1
ATOM 686 C C . TRP A 1 90 ? -13.047 -4.078 -4.765 1.00 95.25 90 TRP A C 1
ATOM 688 O O . TRP A 1 90 ? -13.921 -4.940 -4.938 1.00 95.25 90 TRP A O 1
ATOM 698 N N . PRO A 1 91 ? -12.259 -3.664 -5.775 1.00 92.25 91 PRO A N 1
ATOM 699 C CA . PRO A 1 91 ? -12.405 -4.176 -7.129 1.00 92.25 91 PRO A CA 1
ATOM 700 C C . PRO A 1 91 ? -12.084 -5.671 -7.184 1.00 92.25 91 PRO A C 1
ATOM 702 O O . PRO A 1 91 ? -11.181 -6.171 -6.512 1.00 92.25 91 PRO A O 1
ATOM 705 N N . LYS A 1 92 ? -12.826 -6.407 -8.014 1.00 88.56 92 LYS A N 1
ATOM 706 C CA . LYS A 1 92 ? -12.498 -7.808 -8.296 1.00 88.56 92 LYS A CA 1
ATOM 707 C C . LYS A 1 92 ? -11.228 -7.866 -9.137 1.00 88.56 92 LYS A C 1
ATOM 709 O O . LYS A 1 92 ? -11.072 -7.073 -10.061 1.00 88.56 92 LYS A O 1
ATOM 714 N N . TYR A 1 93 ? -10.363 -8.832 -8.847 1.00 83.38 93 TYR A N 1
ATOM 715 C CA . TYR A 1 93 ? -9.161 -9.068 -9.639 1.00 83.38 93 TYR A CA 1
ATOM 716 C C . TYR A 1 93 ? -9.534 -9.381 -11.095 1.00 83.38 93 TYR A C 1
ATOM 718 O O . TYR A 1 93 ? -10.307 -10.306 -11.354 1.00 83.38 93 TYR A O 1
ATOM 726 N N . ALA A 1 94 ? -9.001 -8.610 -12.044 1.00 73.31 94 ALA A N 1
ATOM 727 C CA . ALA A 1 94 ? -9.426 -8.644 -13.444 1.00 73.31 94 ALA A CA 1
ATOM 728 C C . ALA A 1 94 ? -9.028 -9.932 -14.189 1.00 73.31 94 ALA A C 1
ATOM 730 O O . ALA A 1 94 ? -9.548 -10.192 -15.268 1.00 73.31 94 ALA A O 1
ATOM 731 N N . VAL A 1 95 ? -8.138 -10.754 -13.623 1.00 60.75 95 VAL A N 1
ATOM 732 C CA . VAL A 1 95 ? -7.669 -12.012 -14.241 1.00 60.75 95 VAL A CA 1
ATOM 733 C C . VAL A 1 95 ? -8.470 -13.236 -13.759 1.00 60.75 95 VAL A C 1
ATOM 735 O O . VAL A 1 95 ? -8.105 -14.367 -14.051 1.00 60.75 95 VAL A O 1
ATOM 738 N N . ALA A 1 96 ? -9.565 -13.046 -13.014 1.00 47.25 96 ALA A N 1
ATOM 739 C CA . ALA A 1 96 ? -10.397 -14.158 -12.536 1.00 47.25 96 ALA A CA 1
ATOM 740 C C . ALA A 1 96 ? -11.410 -14.700 -13.572 1.00 47.25 96 ALA A C 1
ATOM 742 O O . ALA A 1 96 ? -12.127 -15.644 -13.248 1.00 47.25 96 ALA A O 1
ATOM 743 N N . ASP A 1 97 ? -11.449 -14.152 -14.792 1.00 39.28 97 ASP A N 1
ATOM 744 C CA . ASP A 1 97 ? -12.199 -14.705 -15.930 1.00 39.28 97 ASP A CA 1
ATOM 745 C C . ASP A 1 97 ? -11.218 -15.164 -17.028 1.00 39.28 97 ASP A C 1
ATOM 747 O O . ASP A 1 97 ? -10.944 -14.439 -17.989 1.00 39.28 97 ASP A O 1
ATOM 751 N N . ALA A 1 98 ? -10.665 -16.369 -16.867 1.00 35.69 98 ALA A N 1
ATOM 752 C CA . ALA A 1 98 ? -9.967 -17.126 -17.910 1.00 35.69 98 ALA A CA 1
ATOM 753 C C . ALA A 1 98 ? -10.327 -18.613 -17.815 1.00 35.69 98 ALA A C 1
ATOM 755 O O . ALA A 1 98 ? -10.308 -19.151 -16.683 1.00 35.69 98 ALA A O 1
#

pLDDT: mean 94.14, std 11.18, range [35.69, 98.69]

Radius of gyration: 13.21 Å; chains: 1; bounding box: 32×37×34 Å

Sequence (98 aa):
DQLTLANPFAGKAEISMVEHMNSDHAKAIAHYVELSGLPKTEPAQLAGIDSEGMHLRIGQALYWLPFQAPCHTPIQVREDLVSLAHAEVWPKYAVADA

Secondary structure (DSSP, 8-state):
-------TTTTHHHHHHHHHHHHH-HHHHHHHHHHTT---SS--EEEEE-SSEEEEEETTEEEEEE-SS---SHHHHHHHHHHHHH-SSPPPPTTS--

Foldseek 3Di:
DDPDDDFLCPDPNFVVVQVCCQPPPLVLQVLLCVQVVHDPPARWGWDTDGQFFTWIDGPNDIDTDGFLEGDDDPVVVVVRSVVSSPDPHRHHNPPPPD